Protein AF-A0A9P7EJF6-F1 (afdb_monomer)

Radius of gyration: 22.53 Å; Cα contacts (8 Å, |Δi|>4): 11; chains: 1; bounding box: 50×36×57 Å

Sequence (81 aa):
LKFALPLVFIIGYTVCYLYEPHGSIGLVFHKRAWIQREILPLSPLAGCFEPERISPLYNVSDAVYGGKRFEVQAGVPMRMG

Secondary structure (DSSP, 8-state):
-TTHHHHHHHHHHHHHHHT------------HHHHHHH----S-----S-GGGS-TT--HHHHHHS-------TTS-----

pLDDT: mean 72.29, std 13.92, range [42.81, 95.12]

Structure (mmCIF, N/CA/C/O backbone):
data_AF-A0A9P7EJF6-F1
#
_entry.id   AF-A0A9P7EJF6-F1
#
loop_
_atom_site.group_PDB
_atom_site.id
_atom_site.type_symbol
_atom_site.label_atom_id
_atom_site.label_alt_id
_atom_site.label_comp_id
_atom_site.label_asym_id
_atom_site.label_entity_id
_atom_site.label_seq_id
_atom_site.pdbx_PDB_ins_code
_atom_site.Cartn_x
_atom_site.Cartn_y
_atom_site.Cartn_z
_atom_site.occupancy
_atom_site.B_iso_or_equiv
_atom_site.auth_seq_id
_atom_site.auth_comp_id
_atom_site.auth_asym_id
_atom_site.auth_atom_id
_atom_site.pdbx_PDB_model_num
ATOM 1 N N . LEU A 1 1 ? -28.481 14.029 31.033 1.00 63.44 1 LEU A N 1
ATOM 2 C CA . LEU A 1 1 ? -27.544 14.651 30.064 1.00 63.44 1 LEU A CA 1
ATOM 3 C C . LEU A 1 1 ? -26.238 15.145 30.701 1.00 63.44 1 LEU A C 1
ATOM 5 O O . LEU A 1 1 ? -25.186 14.797 30.188 1.00 63.44 1 LEU A O 1
ATOM 9 N N . LYS A 1 2 ? -26.282 15.874 31.834 1.00 80.44 2 LYS A N 1
ATOM 10 C CA . LYS A 1 2 ? -25.092 16.428 32.524 1.00 80.44 2 LYS A CA 1
ATOM 11 C C . LYS A 1 2 ? -23.958 15.427 32.810 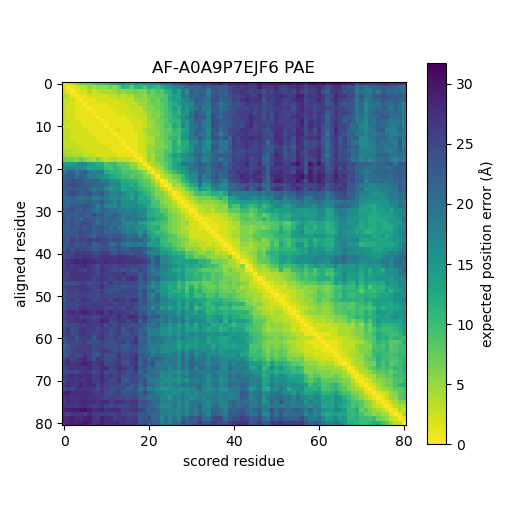1.00 80.44 2 LYS A C 1
ATOM 13 O O . LYS A 1 2 ? -22.805 15.804 32.696 1.00 80.44 2 LYS A O 1
ATOM 18 N N . PHE A 1 3 ? -24.281 14.171 33.135 1.00 88.44 3 PHE A N 1
ATOM 19 C CA . PHE A 1 3 ? -23.282 13.129 33.430 1.00 88.44 3 PHE A CA 1
ATOM 20 C C . PHE A 1 3 ? -22.981 12.194 32.257 1.00 88.44 3 PHE A C 1
ATOM 22 O O . PHE A 1 3 ? -21.930 11.570 32.224 1.00 88.44 3 PHE A O 1
ATOM 29 N N . ALA A 1 4 ? -23.876 12.122 31.270 1.00 90.44 4 ALA A N 1
ATOM 30 C CA . ALA A 1 4 ? -23.677 11.267 30.104 1.00 90.44 4 ALA A CA 1
ATOM 31 C C . ALA A 1 4 ? -22.547 11.805 29.215 1.00 90.44 4 ALA A C 1
ATOM 33 O O . ALA A 1 4 ? -21.723 11.041 28.731 1.00 90.44 4 ALA A O 1
ATOM 34 N N . LEU A 1 5 ? -22.477 13.129 29.057 1.00 91.94 5 LEU A N 1
ATOM 35 C CA . LEU A 1 5 ? -21.456 13.785 28.244 1.00 91.94 5 LEU A CA 1
ATOM 36 C C . LEU A 1 5 ? -20.019 13.574 28.775 1.00 91.94 5 LEU A C 1
ATOM 38 O O . LEU A 1 5 ? -19.181 13.115 28.000 1.00 91.94 5 LEU A O 1
ATOM 42 N N . PRO A 1 6 ? -19.709 13.831 30.067 1.00 92.31 6 PRO A N 1
ATOM 43 C CA . PRO A 1 6 ? -18.368 13.570 30.590 1.00 92.31 6 PRO A CA 1
ATOM 44 C C . PRO A 1 6 ? -18.038 12.075 30.610 1.00 92.31 6 PRO A C 1
ATOM 46 O O . PRO A 1 6 ? -16.897 11.711 30.352 1.00 92.31 6 PRO A O 1
ATOM 49 N N . LEU A 1 7 ? -19.025 11.202 30.845 1.00 94.44 7 LEU A N 1
ATOM 50 C CA . LEU A 1 7 ? -18.822 9.754 30.814 1.00 94.44 7 LEU A CA 1
ATOM 51 C C . LEU A 1 7 ? -18.394 9.276 29.417 1.00 94.44 7 LEU A C 1
ATOM 53 O O . LEU A 1 7 ? -17.403 8.565 29.293 1.00 94.44 7 LEU A O 1
ATOM 57 N N . VAL A 1 8 ? -19.093 9.708 28.363 1.00 95.12 8 VAL A N 1
ATOM 58 C CA . VAL A 1 8 ? -18.741 9.367 26.973 1.00 95.12 8 VAL A CA 1
ATOM 59 C C . VAL A 1 8 ? -17.357 9.903 26.608 1.00 95.12 8 VAL A C 1
ATOM 61 O O . VAL A 1 8 ? -16.588 9.201 25.957 1.00 95.12 8 VAL A O 1
ATOM 64 N N . PHE A 1 9 ? -17.008 11.10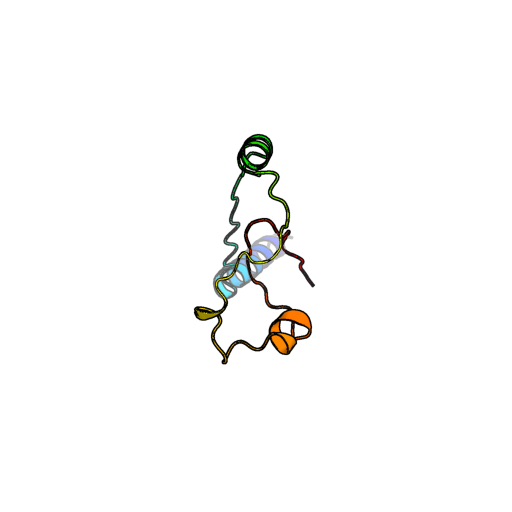9 27.064 1.00 94.38 9 PHE A N 1
ATOM 65 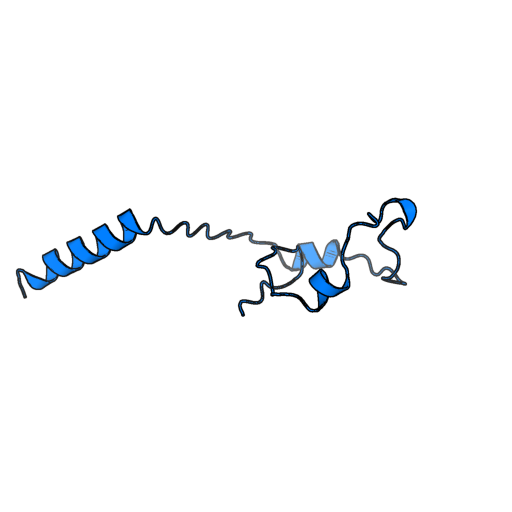C CA . PHE A 1 9 ? -15.685 11.685 26.825 1.00 94.38 9 PHE A CA 1
ATOM 66 C C . PHE A 1 9 ? -14.569 10.873 27.495 1.00 94.38 9 PHE A C 1
ATOM 68 O O . PHE A 1 9 ? -13.575 10.553 26.849 1.00 94.38 9 PHE A O 1
ATOM 75 N N . ILE A 1 10 ? -14.748 10.488 28.762 1.00 95.12 10 ILE A N 1
ATOM 76 C CA . ILE A 1 10 ? -13.767 9.681 29.501 1.00 95.12 10 ILE A CA 1
ATOM 77 C C . ILE A 1 10 ? -13.595 8.309 28.844 1.00 95.12 10 ILE A C 1
ATOM 79 O O . ILE A 1 10 ? -12.463 7.859 28.669 1.00 95.12 10 ILE A O 1
ATOM 83 N N . ILE A 1 11 ? -14.696 7.667 28.438 1.00 93.56 11 ILE A N 1
ATOM 84 C CA . ILE A 1 11 ? -14.669 6.369 27.750 1.00 93.56 11 ILE A CA 1
ATOM 85 C C . ILE A 1 11 ? -13.950 6.494 26.400 1.00 93.56 11 ILE A C 1
ATOM 87 O O . ILE A 1 11 ? -13.048 5.716 26.109 1.00 93.56 11 ILE A O 1
ATOM 91 N N . GLY A 1 12 ? -14.290 7.498 25.588 1.00 91.25 12 GLY A N 1
ATOM 92 C CA . GLY A 1 12 ? -13.627 7.724 24.302 1.00 91.25 12 GLY A CA 1
ATOM 93 C C . GLY A 1 12 ? -12.130 8.003 24.459 1.00 91.25 12 GLY A C 1
ATOM 94 O O . GLY A 1 12 ? -11.316 7.434 23.736 1.00 91.25 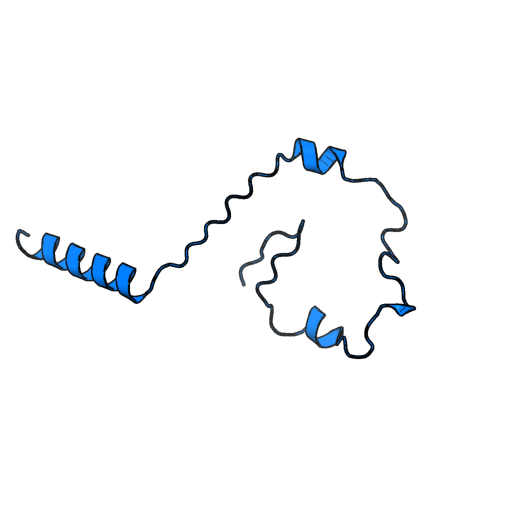12 GLY A O 1
ATOM 95 N N . TYR A 1 13 ? -11.757 8.818 25.448 1.00 90.19 13 TYR A N 1
ATOM 96 C CA . TYR A 1 13 ? -10.359 9.120 25.751 1.00 90.19 13 TYR A CA 1
ATOM 97 C C . TYR A 1 13 ? -9.579 7.883 26.208 1.00 90.19 13 TYR A C 1
ATOM 99 O O . TYR A 1 13 ? -8.479 7.647 25.720 1.00 90.19 13 TYR A O 1
ATOM 107 N N . THR A 1 14 ? -10.143 7.071 27.107 1.00 90.12 14 THR A N 1
ATOM 108 C CA . THR A 1 14 ? -9.489 5.836 27.578 1.00 90.12 14 THR A CA 1
ATOM 109 C C . THR A 1 14 ? -9.323 4.819 26.461 1.00 90.12 14 THR A C 1
ATOM 111 O O . THR A 1 14 ? -8.267 4.199 26.376 1.00 90.12 14 THR A O 1
ATOM 114 N N . VAL A 1 15 ? -10.304 4.691 25.565 1.00 88.38 15 VAL A N 1
ATOM 115 C CA . VAL A 1 15 ? -10.165 3.862 24.362 1.00 88.38 15 VAL A CA 1
ATOM 116 C C . VAL A 1 15 ? -9.031 4.387 23.485 1.00 88.38 15 VAL A C 1
ATOM 118 O O . VAL A 1 15 ? -8.130 3.622 23.175 1.00 88.38 15 VAL A O 1
ATOM 121 N N . CYS A 1 16 ? -8.997 5.678 23.146 1.00 83.44 16 CYS A N 1
ATOM 122 C CA . CYS A 1 16 ? -7.908 6.244 22.341 1.00 83.44 16 CYS A CA 1
ATOM 123 C C . CYS A 1 16 ? -6.529 6.118 23.008 1.00 83.44 16 CYS A C 1
ATOM 125 O O . CYS A 1 16 ? -5.540 5.905 22.317 1.00 83.44 16 CYS A O 1
ATOM 127 N N . TYR A 1 17 ? -6.449 6.252 24.331 1.00 83.06 17 TYR A N 1
ATOM 128 C CA . TYR A 1 17 ? -5.193 6.136 25.069 1.00 83.06 17 TYR A CA 1
ATOM 129 C C . TYR A 1 17 ? -4.683 4.690 25.104 1.00 83.06 17 TYR A C 1
ATOM 131 O O . TYR A 1 17 ? -3.506 4.455 24.870 1.00 83.06 17 TYR A O 1
ATOM 139 N N . LEU A 1 18 ? -5.564 3.718 25.363 1.00 82.19 18 LEU A N 1
ATOM 140 C CA . LEU A 1 18 ? -5.189 2.304 25.475 1.00 82.19 18 LEU A CA 1
ATOM 141 C C . LEU A 1 18 ? -4.976 1.631 24.122 1.00 82.19 18 LEU A C 1
ATOM 143 O O . LEU A 1 18 ? -4.134 0.747 24.009 1.00 82.19 18 LEU A O 1
ATOM 147 N N . TYR A 1 19 ? -5.754 2.015 23.111 1.00 75.69 19 TYR A N 1
ATOM 148 C CA . TYR A 1 19 ? -5.622 1.450 21.772 1.00 75.69 19 TYR A CA 1
ATOM 149 C C . TYR A 1 19 ? -4.537 2.121 20.941 1.00 75.69 19 TYR A C 1
ATOM 151 O O . TYR A 1 19 ? -4.419 1.728 19.783 1.00 75.69 19 TYR A O 1
ATOM 159 N N . GLU A 1 20 ? -3.809 3.104 21.513 1.00 60.06 20 GLU A N 1
ATOM 160 C CA . GLU A 1 20 ? -2.772 3.927 20.877 1.00 60.06 20 GLU A CA 1
ATOM 161 C C . GLU A 1 20 ? -2.962 3.913 19.365 1.00 60.06 20 GLU A C 1
ATOM 163 O O . GLU A 1 20 ? -2.305 3.108 18.697 1.00 60.06 20 GLU A O 1
ATOM 168 N N . PRO A 1 21 ? -3.924 4.676 18.801 1.00 58.50 21 PRO A N 1
ATOM 169 C CA . PRO A 1 21 ? -4.132 4.674 17.373 1.00 58.50 21 PRO A CA 1
ATOM 170 C C . PRO A 1 21 ? -2.837 5.203 16.776 1.00 58.50 21 PRO A C 1
ATOM 172 O O . PRO A 1 21 ? -2.630 6.409 16.645 1.00 58.50 21 PRO A O 1
ATOM 175 N N . HIS A 1 22 ? -1.964 4.275 16.397 1.00 50.72 22 HIS A N 1
ATOM 176 C CA . HIS A 1 22 ? -0.838 4.460 15.513 1.00 50.72 22 HIS A CA 1
ATOM 177 C C . HIS A 1 22 ? -1.440 4.715 14.130 1.00 50.72 22 HIS A C 1
ATOM 179 O O . HIS A 1 22 ? -1.205 4.002 13.161 1.00 50.72 22 HIS A O 1
ATOM 185 N N . GLY A 1 23 ? -2.287 5.741 14.041 1.00 51.84 23 GLY A N 1
ATOM 186 C CA . GLY A 1 23 ? -2.714 6.373 12.821 1.00 51.84 23 GLY A CA 1
ATOM 187 C C . GLY A 1 23 ? -1.521 7.154 12.316 1.00 51.84 23 GLY A C 1
ATOM 188 O O . GLY A 1 23 ? -1.538 8.382 12.294 1.00 51.84 2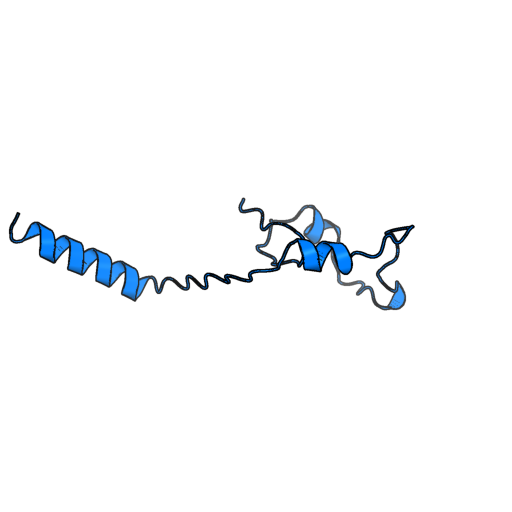3 GLY A O 1
ATOM 189 N N . SER A 1 24 ? -0.464 6.445 11.921 1.00 49.84 24 SER A N 1
ATOM 190 C CA . SER A 1 24 ? 0.522 6.983 11.005 1.00 49.84 24 SER A CA 1
ATOM 191 C C . SER A 1 24 ? -0.207 7.182 9.680 1.00 49.84 24 SER A C 1
ATOM 193 O O . SER A 1 24 ? -0.178 6.337 8.785 1.00 49.84 24 SER A O 1
ATOM 195 N N . ILE A 1 25 ? -0.939 8.287 9.574 1.00 52.62 25 ILE A N 1
ATOM 196 C CA . ILE A 1 25 ? -1.464 8.759 8.307 1.00 52.62 25 ILE A CA 1
ATOM 197 C C . ILE A 1 25 ? -0.237 9.269 7.555 1.00 52.62 25 ILE A C 1
ATOM 199 O O . ILE A 1 25 ? 0.162 10.425 7.673 1.00 52.62 25 ILE A O 1
ATOM 203 N N . GLY A 1 26 ? 0.407 8.364 6.821 1.00 53.06 26 GLY A N 1
ATOM 204 C CA . GLY A 1 26 ? 1.470 8.688 5.884 1.00 53.06 26 GLY A CA 1
ATOM 205 C C . GLY A 1 26 ? 0.875 9.452 4.710 1.00 53.06 26 GLY A C 1
ATOM 206 O O . GLY A 1 26 ? 0.634 8.878 3.651 1.00 53.06 26 GLY A O 1
ATOM 207 N N . LEU A 1 27 ? 0.589 10.740 4.902 1.00 48.12 27 LEU A N 1
ATOM 208 C CA . LEU A 1 27 ? 0.186 11.638 3.826 1.00 48.12 27 LEU A CA 1
ATOM 209 C C . LEU A 1 27 ? 1.403 11.940 2.953 1.00 48.12 27 LEU A C 1
ATOM 211 O O . LEU A 1 27 ? 2.000 13.013 3.017 1.00 48.12 27 LEU A O 1
ATOM 215 N N . VAL A 1 28 ? 1.788 10.969 2.131 1.00 57.97 28 VAL A N 1
ATOM 216 C CA . VAL A 1 28 ? 2.823 11.167 1.125 1.00 57.97 28 VAL A CA 1
ATOM 217 C C . VAL A 1 28 ? 2.156 11.734 -0.124 1.00 57.97 28 VAL A C 1
ATOM 219 O O . VAL A 1 28 ? 1.621 11.020 -0.973 1.00 57.97 28 VAL A O 1
ATOM 222 N N . PHE A 1 29 ? 2.133 13.061 -0.214 1.00 57.72 29 PHE A N 1
ATOM 223 C CA . PHE A 1 29 ? 1.584 13.760 -1.369 1.00 57.72 29 PHE A CA 1
ATOM 224 C C . PHE A 1 29 ? 2.579 13.739 -2.529 1.00 57.72 29 PHE A C 1
ATOM 226 O O . PHE A 1 29 ? 3.410 14.634 -2.684 1.00 57.72 29 PHE A O 1
ATOM 233 N N . HIS A 1 30 ? 2.466 12.736 -3.394 1.00 61.94 30 HIS A N 1
ATOM 234 C CA . HIS A 1 30 ? 3.159 12.749 -4.677 1.00 61.94 30 HIS A CA 1
ATOM 235 C C . HIS A 1 30 ? 2.332 13.511 -5.715 1.00 61.94 30 HIS A C 1
ATOM 237 O O . HIS A 1 30 ? 1.179 13.176 -6.000 1.00 61.94 30 HIS A O 1
ATOM 243 N N . LYS A 1 31 ? 2.922 14.537 -6.334 1.00 70.75 31 LYS A N 1
ATOM 244 C CA . LYS A 1 31 ? 2.299 15.212 -7.478 1.00 70.75 31 LYS A CA 1
ATOM 245 C C . LYS A 1 31 ? 2.225 14.221 -8.642 1.00 70.75 31 LYS A C 1
ATOM 247 O O . LYS A 1 31 ? 3.259 13.799 -9.148 1.00 70.75 31 LYS A O 1
ATOM 252 N N . ARG A 1 32 ? 1.018 13.897 -9.124 1.00 69.69 32 ARG A N 1
ATOM 253 C CA . ARG A 1 32 ? 0.826 12.989 -10.278 1.00 69.69 32 ARG A CA 1
ATOM 254 C C . ARG A 1 32 ? 1.625 13.420 -11.514 1.00 69.69 32 ARG A C 1
ATOM 256 O O . ARG A 1 32 ? 2.181 12.580 -12.208 1.00 69.69 32 ARG A O 1
ATOM 263 N N . ALA A 1 33 ? 1.743 14.730 -11.733 1.00 77.75 33 ALA A N 1
ATOM 264 C CA . ALA A 1 33 ? 2.540 15.300 -12.817 1.00 77.75 33 ALA A CA 1
ATOM 265 C C . ALA A 1 33 ? 4.051 15.035 -12.683 1.00 77.75 33 ALA A C 1
ATOM 267 O O . ALA A 1 33 ? 4.741 15.011 -13.692 1.00 77.75 33 ALA A O 1
ATOM 268 N N . TRP A 1 34 ? 4.572 14.854 -11.464 1.00 77.00 34 TRP A N 1
ATOM 269 C CA . TRP A 1 34 ? 5.961 14.440 -11.249 1.00 77.00 34 TRP A CA 1
ATOM 270 C C . TRP A 1 34 ? 6.136 12.954 -11.586 1.00 77.00 34 TRP A C 1
ATOM 272 O O . TRP A 1 34 ? 7.023 12.618 -12.357 1.00 77.00 34 TRP A O 1
ATOM 282 N N . ILE A 1 35 ? 5.215 12.094 -11.132 1.00 72.56 35 ILE A N 1
ATOM 283 C CA . ILE A 1 35 ? 5.239 10.648 -11.426 1.00 72.56 35 ILE A CA 1
ATOM 284 C C . ILE A 1 35 ? 5.256 10.397 -12.941 1.00 72.56 35 ILE A C 1
ATOM 286 O O . ILE A 1 35 ? 6.060 9.617 -13.431 1.00 72.56 35 ILE A O 1
ATOM 290 N N . GLN A 1 36 ? 4.407 11.096 -13.699 1.00 77.44 36 GLN A N 1
ATOM 291 C CA . GLN A 1 36 ? 4.345 10.935 -15.156 1.00 77.44 36 GLN A CA 1
ATOM 292 C C . GLN A 1 36 ? 5.613 11.376 -15.895 1.00 77.44 36 GLN A C 1
ATOM 294 O O . GLN A 1 36 ? 5.833 10.919 -17.010 1.00 77.44 36 GLN A O 1
ATOM 299 N N . ARG A 1 37 ? 6.435 12.252 -15.304 1.00 82.25 37 ARG A N 1
ATOM 300 C CA . ARG A 1 37 ? 7.716 12.672 -15.894 1.00 82.25 37 ARG A CA 1
ATOM 301 C C . ARG A 1 37 ? 8.823 11.651 -15.654 1.00 82.25 37 ARG A C 1
ATOM 303 O O . ARG A 1 37 ? 9.725 11.558 -16.474 1.00 82.25 37 ARG A O 1
ATOM 310 N N . GLU A 1 38 ? 8.729 10.900 -14.559 1.00 78.06 38 GLU A N 1
ATOM 311 C CA . GLU A 1 38 ? 9.730 9.904 -14.168 1.00 78.06 38 GLU A CA 1
ATOM 312 C C . GLU A 1 38 ? 9.454 8.512 -14.767 1.00 78.06 38 GLU A C 1
ATOM 314 O O . GLU A 1 38 ? 10.336 7.656 -14.792 1.00 78.06 38 GLU A O 1
ATOM 319 N N . ILE A 1 39 ? 8.233 8.262 -15.262 1.00 76.38 39 ILE A N 1
ATOM 320 C CA . ILE A 1 39 ? 7.895 7.009 -15.948 1.00 76.38 39 ILE A CA 1
ATOM 321 C C . ILE A 1 39 ? 8.556 7.002 -17.329 1.00 76.38 39 ILE A C 1
ATOM 323 O O . ILE A 1 39 ? 8.072 7.616 -18.280 1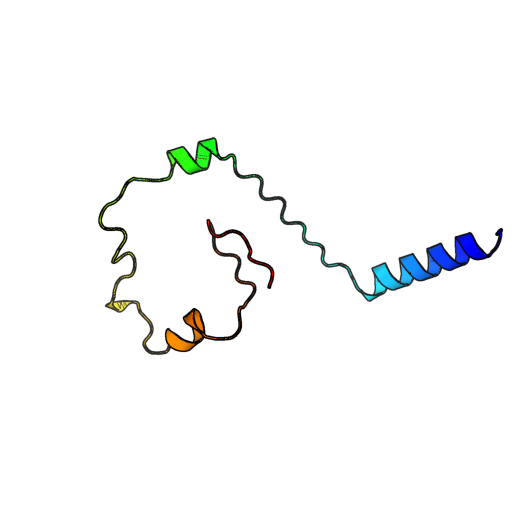.00 76.38 39 ILE A O 1
ATOM 327 N N . LEU A 1 40 ? 9.653 6.256 -17.441 1.00 78.69 40 LEU A N 1
ATOM 328 C CA . LEU A 1 40 ? 10.282 5.953 -18.719 1.00 78.69 40 LEU A CA 1
ATOM 329 C C . LEU A 1 40 ? 9.463 4.872 -19.452 1.00 78.69 40 LEU A C 1
ATOM 331 O O . LEU A 1 40 ? 9.197 3.816 -18.870 1.00 78.69 40 LEU A O 1
ATOM 335 N N . PRO A 1 41 ? 9.069 5.085 -20.721 1.00 73.56 41 PRO A N 1
ATOM 336 C CA . PRO A 1 41 ? 8.402 4.069 -21.528 1.00 73.56 41 PRO A CA 1
ATOM 337 C C . PRO A 1 41 ? 9.430 3.027 -21.981 1.00 73.56 41 PRO A C 1
ATOM 339 O O . PRO A 1 41 ? 9.969 3.091 -23.084 1.00 73.56 41 PRO A O 1
ATOM 342 N N . LEU A 1 42 ? 9.747 2.088 -21.094 1.00 72.38 42 LEU A N 1
ATOM 343 C CA . LEU A 1 42 ? 10.677 1.000 -21.370 1.00 72.38 42 LEU A CA 1
ATOM 344 C C . LEU A 1 42 ? 9.909 -0.226 -21.869 1.00 72.38 42 LEU A C 1
ATOM 346 O O . LEU A 1 42 ? 8.914 -0.646 -21.279 1.00 72.38 42 LEU A O 1
ATOM 350 N N . SER A 1 43 ? 10.392 -0.814 -22.959 1.00 74.25 43 SER A N 1
ATOM 351 C CA . SER A 1 43 ? 9.940 -2.108 -23.466 1.00 74.25 43 SER A CA 1
ATOM 352 C C . SER A 1 43 ? 11.154 -3.006 -23.704 1.00 74.25 43 SER A C 1
ATOM 354 O O . SER A 1 43 ? 12.107 -2.529 -24.325 1.00 74.25 43 SER A O 1
ATOM 356 N N . PRO A 1 44 ? 11.128 -4.291 -23.311 1.00 77.31 44 PRO A N 1
ATOM 357 C CA . PRO A 1 44 ? 10.086 -4.982 -22.541 1.00 77.31 44 PRO A CA 1
ATOM 358 C C . PRO A 1 44 ? 10.121 -4.624 -21.041 1.00 77.31 44 PRO A C 1
ATOM 360 O O . PRO A 1 44 ? 11.188 -4.424 -20.477 1.00 77.31 44 PRO A O 1
ATOM 363 N N . LEU A 1 45 ? 8.963 -4.614 -20.366 1.00 70.50 45 LEU A 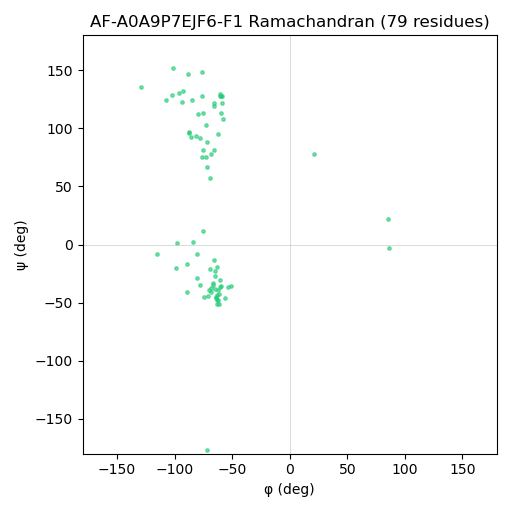N 1
ATOM 364 C CA . LEU A 1 45 ? 8.872 -4.422 -18.901 1.00 70.50 45 LEU A CA 1
ATOM 365 C C . LEU A 1 45 ? 9.285 -5.671 -18.089 1.00 70.50 45 LEU A C 1
ATOM 367 O O . LEU A 1 45 ? 9.021 -5.761 -16.893 1.00 70.50 45 LEU A O 1
ATOM 371 N N . ALA A 1 46 ? 9.886 -6.664 -18.742 1.00 69.88 46 ALA A N 1
ATOM 372 C CA . ALA A 1 46 ? 10.321 -7.909 -18.126 1.00 69.88 46 ALA A CA 1
ATOM 373 C C . ALA A 1 46 ? 11.835 -7.881 -17.877 1.00 69.88 46 ALA A C 1
ATOM 375 O O . ALA A 1 46 ? 12.576 -7.238 -18.614 1.00 69.88 46 ALA A O 1
ATOM 376 N N . GLY A 1 47 ? 12.298 -8.616 -16.861 1.00 70.06 47 GLY A N 1
ATOM 377 C CA . GLY A 1 47 ? 13.733 -8.768 -16.590 1.00 70.06 47 GLY A CA 1
ATOM 378 C C . GLY A 1 47 ? 14.359 -7.667 -15.730 1.00 70.06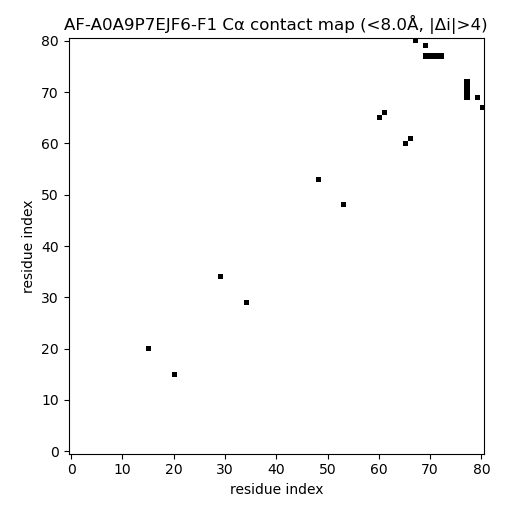 47 GLY A C 1
ATOM 379 O O . GLY A 1 47 ? 15.569 -7.493 -15.766 1.00 70.06 47 GLY A O 1
ATOM 380 N N . CYS A 1 48 ? 13.570 -6.939 -14.930 1.00 70.81 48 CYS A N 1
ATOM 381 C CA . CYS A 1 48 ? 14.097 -5.944 -13.983 1.00 70.81 48 CYS A CA 1
ATOM 382 C C . CYS A 1 48 ? 14.998 -6.545 -12.888 1.00 70.81 48 CYS A C 1
ATOM 384 O O . CYS A 1 48 ? 15.737 -5.814 -12.235 1.00 70.81 48 CYS A O 1
ATOM 386 N N . PHE A 1 49 ? 14.906 -7.856 -12.656 1.00 73.12 49 PHE A N 1
ATOM 387 C CA . PHE A 1 49 ? 15.678 -8.560 -11.640 1.00 73.12 49 PHE A CA 1
ATOM 388 C C . PHE A 1 49 ? 16.835 -9.321 -12.284 1.00 73.12 49 PHE A C 1
ATOM 390 O O . PHE A 1 49 ? 16.627 -10.110 -13.206 1.00 73.12 49 PHE A O 1
ATOM 397 N N . GLU A 1 50 ? 18.045 -9.115 -11.764 1.00 80.94 50 GLU A N 1
ATOM 398 C CA . GLU A 1 50 ? 19.211 -9.923 -12.117 1.00 80.94 50 GLU A CA 1
ATOM 399 C C . GLU A 1 50 ? 18.998 -11.362 -11.616 1.00 80.94 50 GLU A C 1
ATOM 401 O O . GLU A 1 50 ? 18.827 -11.554 -10.408 1.00 80.94 50 GLU A O 1
ATOM 406 N N . PRO A 1 51 ? 19.021 -12.382 -12.495 1.00 79.44 51 PRO A N 1
ATOM 407 C CA . PRO A 1 51 ? 18.700 -13.759 -12.118 1.00 79.44 51 PRO A CA 1
ATOM 408 C C . PRO A 1 51 ? 19.646 -14.317 -11.046 1.00 79.44 51 PRO A C 1
ATOM 410 O O . PRO A 1 51 ? 19.228 -15.102 -10.202 1.00 79.44 51 PRO A O 1
ATOM 413 N N . GLU A 1 52 ? 20.896 -13.856 -11.025 1.00 84.00 52 GLU A N 1
ATOM 414 C CA . GLU A 1 52 ? 21.917 -14.239 -10.043 1.00 84.00 52 GLU A CA 1
ATOM 415 C C . GLU A 1 52 ? 21.630 -13.708 -8.628 1.00 84.00 52 GLU A C 1
ATOM 417 O O . GLU A 1 52 ? 22.134 -14.250 -7.646 1.00 84.00 52 GLU A O 1
ATOM 422 N N . ARG A 1 53 ? 20.806 -12.659 -8.505 1.00 78.06 53 ARG A N 1
ATOM 423 C CA . ARG A 1 53 ? 20.432 -12.039 -7.222 1.00 78.06 53 ARG A CA 1
ATOM 424 C C . ARG A 1 53 ? 19.087 -12.521 -6.687 1.00 78.06 53 ARG A C 1
ATOM 426 O O . ARG A 1 53 ? 18.640 -12.046 -5.641 1.00 78.06 53 ARG A O 1
ATOM 433 N N . ILE A 1 54 ? 18.427 -13.443 -7.383 1.00 77.88 54 ILE A N 1
ATOM 434 C CA . ILE A 1 54 ? 17.173 -14.028 -6.917 1.00 77.88 54 ILE A CA 1
ATOM 435 C C . ILE A 1 54 ? 17.515 -15.090 -5.875 1.00 77.88 54 ILE A C 1
ATOM 437 O O . ILE A 1 54 ? 18.098 -16.126 -6.184 1.00 77.88 54 ILE A O 1
ATOM 441 N N . SER A 1 55 ? 17.154 -14.827 -4.617 1.00 79.75 55 SER A N 1
ATOM 442 C CA . SER A 1 55 ? 17.348 -15.804 -3.548 1.00 79.75 55 SER A CA 1
ATOM 443 C C . SER A 1 55 ? 16.551 -17.079 -3.855 1.00 79.75 55 SER A C 1
ATOM 445 O O . SER A 1 55 ? 15.335 -16.990 -4.045 1.00 79.75 55 SER A O 1
ATOM 447 N N . PRO A 1 56 ? 17.175 -18.272 -3.829 1.00 80.12 56 PRO A N 1
ATOM 448 C CA . PRO A 1 56 ? 16.461 -19.536 -4.014 1.00 80.12 56 PRO A CA 1
ATOM 449 C C . PRO A 1 56 ? 15.482 -19.830 -2.866 1.00 80.12 56 PRO A C 1
ATOM 451 O O . PRO A 1 56 ? 14.626 -20.699 -2.991 1.00 80.12 56 PRO A O 1
ATOM 454 N N . LEU A 1 57 ? 15.587 -19.098 -1.750 1.00 83.50 57 LEU A N 1
ATOM 455 C CA . LEU A 1 57 ? 14.657 -19.176 -0.623 1.00 83.50 57 LEU A CA 1
ATOM 456 C C . LEU A 1 57 ? 13.368 -18.370 -0.862 1.00 83.50 57 LEU A C 1
ATOM 458 O O . LEU A 1 57 ? 12.447 -18.444 -0.049 1.00 83.50 57 LEU A O 1
ATOM 462 N N . TYR A 1 58 ? 13.290 -17.578 -1.938 1.00 77.19 58 TYR A N 1
ATOM 463 C CA . TYR A 1 58 ? 12.111 -16.773 -2.231 1.00 77.19 58 TYR A CA 1
ATOM 464 C C . TYR A 1 58 ? 10.971 -17.642 -2.777 1.00 77.19 58 TYR A C 1
ATOM 466 O O . TYR A 1 58 ? 11.037 -18.174 -3.886 1.00 77.19 58 TYR A O 1
ATOM 474 N N . ASN A 1 59 ? 9.894 -17.769 -2.002 1.00 82.56 59 ASN A N 1
ATOM 475 C CA . ASN A 1 59 ? 8.728 -18.551 -2.393 1.00 82.56 59 ASN A CA 1
ATOM 476 C C . ASN A 1 59 ? 7.743 -17.703 -3.212 1.00 82.56 59 ASN A C 1
ATOM 478 O O . ASN A 1 59 ? 6.882 -17.012 -2.668 1.00 82.56 59 ASN A O 1
ATOM 482 N N . VAL A 1 60 ? 7.843 -17.810 -4.538 1.00 79.69 60 VAL A N 1
ATOM 483 C CA . VAL A 1 60 ? 6.949 -17.118 -5.482 1.00 79.69 60 VAL A CA 1
ATOM 484 C C . VAL A 1 60 ? 5.486 -17.523 -5.281 1.00 79.69 60 VAL A C 1
ATOM 486 O O . VAL A 1 60 ? 4.592 -16.690 -5.404 1.00 79.69 60 VAL A O 1
ATOM 489 N N . SER A 1 61 ? 5.226 -18.788 -4.947 1.00 79.00 61 SER A N 1
ATOM 490 C CA . SER A 1 61 ? 3.854 -19.279 -4.783 1.00 79.00 61 SER A CA 1
ATOM 491 C C . SER A 1 61 ? 3.180 -18.663 -3.556 1.00 79.00 61 SER A C 1
ATOM 493 O O . SER A 1 61 ? 2.025 -18.256 -3.647 1.00 79.00 61 SER A O 1
ATOM 495 N N . ASP A 1 62 ? 3.905 -18.526 -2.442 1.00 80.50 62 ASP A N 1
ATOM 496 C CA . ASP A 1 62 ? 3.407 -17.843 -1.237 1.00 80.50 62 ASP A CA 1
ATOM 497 C C . ASP A 1 62 ? 3.244 -16.332 -1.466 1.00 80.50 62 ASP A C 1
ATOM 499 O O . ASP A 1 62 ? 2.262 -15.739 -1.036 1.00 80.50 62 ASP A O 1
ATOM 503 N N . ALA A 1 63 ? 4.147 -15.702 -2.222 1.00 74.50 63 ALA A N 1
ATOM 504 C CA . ALA A 1 63 ? 4.036 -14.277 -2.537 1.00 74.50 63 ALA A CA 1
ATOM 505 C C . ALA A 1 63 ? 2.824 -13.942 -3.433 1.00 74.50 63 ALA A C 1
ATOM 507 O O . ALA A 1 63 ? 2.221 -12.880 -3.282 1.00 74.50 63 ALA A O 1
ATOM 508 N N . VAL A 1 64 ? 2.463 -14.829 -4.368 1.00 73.56 64 VAL A N 1
ATOM 509 C CA . VAL A 1 64 ? 1.361 -14.596 -5.323 1.00 73.56 64 VAL A CA 1
ATOM 510 C C . VAL A 1 64 ? 0.012 -15.080 -4.786 1.00 73.56 64 VAL A C 1
ATOM 512 O O . VAL A 1 64 ? -1.000 -14.404 -4.980 1.00 73.56 64 VAL A O 1
ATOM 515 N N . TYR A 1 65 ? -0.017 -16.242 -4.128 1.00 77.19 65 TYR A N 1
ATOM 516 C CA . TYR A 1 65 ? -1.254 -16.916 -3.711 1.00 77.19 65 TYR A CA 1
ATOM 517 C C . TYR A 1 65 ? -1.429 -17.021 -2.194 1.00 77.19 65 TYR A C 1
ATOM 519 O O . TYR A 1 65 ? -2.487 -17.454 -1.737 1.00 77.19 65 TYR A O 1
ATOM 527 N N . GLY A 1 66 ? -0.412 -16.659 -1.412 1.00 77.62 66 GLY A N 1
ATOM 528 C CA . GLY A 1 66 ? -0.476 -16.679 0.043 1.00 77.62 66 GLY A CA 1
ATOM 529 C C . GLY A 1 66 ? -1.365 -15.576 0.615 1.00 77.62 66 GLY A C 1
ATOM 530 O O . GLY A 1 66 ? -2.020 -14.803 -0.091 1.00 77.62 66 GLY A O 1
ATOM 531 N N . GLY A 1 67 ? -1.407 -15.510 1.946 1.00 74.00 67 GLY A N 1
ATOM 532 C CA . GLY A 1 67 ? -2.178 -14.490 2.651 1.00 74.00 67 GLY A CA 1
ATOM 533 C C . GLY A 1 67 ? -1.716 -13.088 2.257 1.00 74.00 67 GLY A C 1
ATOM 534 O O . GLY A 1 67 ? -0.527 -12.784 2.338 1.00 74.00 67 GLY A O 1
ATOM 535 N N . LYS A 1 68 ? -2.651 -12.224 1.843 1.00 65.44 68 LYS A N 1
ATOM 536 C CA . LYS A 1 68 ? -2.336 -10.838 1.478 1.00 65.44 68 LYS A CA 1
ATOM 537 C C . LYS A 1 68 ? -1.730 -10.119 2.679 1.00 65.44 68 LYS A C 1
ATOM 539 O O . LYS A 1 68 ? -2.405 -9.898 3.682 1.00 65.44 68 LYS A O 1
ATOM 544 N N . ARG A 1 69 ? -0.454 -9.758 2.569 1.00 64.31 69 ARG A N 1
ATOM 545 C CA . ARG A 1 69 ? 0.240 -8.932 3.558 1.00 64.31 69 ARG A CA 1
ATOM 546 C C . ARG A 1 69 ? 0.048 -7.465 3.199 1.00 64.31 69 ARG A C 1
ATOM 548 O O . ARG A 1 69 ? -0.036 -7.107 2.024 1.00 64.31 69 ARG A O 1
ATOM 555 N N . PHE A 1 70 ? -0.020 -6.612 4.214 1.00 59.62 70 PHE A N 1
ATOM 556 C CA . PHE A 1 70 ? -0.026 -5.164 4.025 1.00 59.62 70 PHE A CA 1
ATOM 557 C C . PHE A 1 70 ? 1.389 -4.688 3.689 1.00 59.62 70 PHE A C 1
ATOM 559 O O . PHE A 1 70 ? 2.101 -4.149 4.532 1.00 59.62 70 PHE A O 1
ATOM 566 N N . GLU A 1 71 ? 1.815 -4.930 2.453 1.00 60.09 71 GLU A N 1
ATOM 567 C CA . GLU A 1 71 ? 3.087 -4.437 1.940 1.00 60.09 71 GLU A CA 1
ATOM 568 C C . GLU A 1 71 ? 2.867 -3.105 1.225 1.00 60.09 71 GLU A C 1
ATOM 570 O O . GLU A 1 71 ? 2.079 -2.995 0.282 1.00 60.09 71 GLU A O 1
ATOM 575 N N . VAL A 1 72 ? 3.566 -2.067 1.684 1.00 56.19 72 VAL A N 1
ATOM 576 C CA . VAL A 1 72 ? 3.565 -0.763 1.022 1.00 56.19 72 VAL A CA 1
ATOM 577 C C . VAL A 1 72 ? 4.555 -0.830 -0.134 1.00 56.19 72 VAL A C 1
ATOM 579 O O . VAL A 1 72 ? 5.752 -0.616 0.041 1.00 56.19 72 VAL A O 1
ATOM 582 N N . GLN A 1 73 ? 4.054 -1.155 -1.323 1.00 57.81 73 GLN A N 1
ATOM 583 C CA . GLN A 1 73 ? 4.841 -1.128 -2.552 1.00 57.81 73 GLN A CA 1
ATOM 584 C C . GLN A 1 73 ? 4.615 0.200 -3.282 1.00 57.81 73 GLN A C 1
ATOM 586 O O . GLN A 1 73 ? 3.479 0.634 -3.490 1.00 57.81 73 GLN A O 1
ATOM 591 N N . ALA A 1 74 ? 5.704 0.867 -3.668 1.00 47.41 74 ALA A N 1
ATOM 592 C CA . ALA A 1 74 ? 5.625 2.115 -4.416 1.00 47.41 74 ALA A CA 1
ATOM 593 C C . ALA A 1 74 ? 4.888 1.889 -5.748 1.00 47.41 74 ALA A C 1
ATOM 595 O O . ALA A 1 74 ? 5.231 0.997 -6.518 1.00 47.41 74 ALA A O 1
ATOM 596 N N . GLY A 1 75 ? 3.864 2.700 -6.019 1.00 52.50 75 GLY A N 1
ATOM 597 C CA . GLY A 1 75 ? 3.106 2.644 -7.273 1.00 52.50 75 GLY A CA 1
ATOM 598 C C . GLY A 1 75 ? 1.942 1.649 -7.308 1.00 52.50 75 GLY A C 1
ATOM 599 O O . GLY A 1 75 ? 1.193 1.658 -8.285 1.00 52.50 75 GLY A O 1
ATOM 600 N N . VAL A 1 76 ? 1.719 0.854 -6.256 1.00 55.38 76 VAL A N 1
ATOM 601 C CA . VAL A 1 76 ? 0.541 -0.021 -6.154 1.00 55.38 76 VAL A CA 1
ATOM 602 C C . VAL A 1 76 ? -0.420 0.566 -5.118 1.00 55.38 76 VAL A C 1
ATOM 604 O O . VAL A 1 76 ? -0.007 0.816 -3.985 1.00 55.38 76 VAL A O 1
ATOM 607 N N . PRO A 1 77 ? -1.697 0.835 -5.461 1.00 48.56 77 PRO A N 1
ATOM 608 C CA . PRO A 1 77 ? -2.650 1.306 -4.467 1.00 48.56 77 PRO A CA 1
ATOM 609 C C . PRO A 1 77 ? -2.794 0.242 -3.381 1.00 48.56 77 PRO A C 1
ATOM 611 O O . PRO A 1 77 ? -3.017 -0.931 -3.685 1.00 48.56 77 PRO A O 1
ATOM 614 N N . MET A 1 78 ? -2.671 0.663 -2.122 1.00 50.84 78 MET A N 1
ATOM 615 C CA . MET A 1 78 ? -2.858 -0.210 -0.970 1.00 50.84 78 MET A CA 1
ATOM 616 C C . MET A 1 78 ? -4.269 -0.806 -1.052 1.00 50.84 78 MET A C 1
ATOM 618 O O . MET A 1 78 ? -5.267 -0.099 -0.911 1.00 50.84 78 MET A O 1
ATOM 622 N N . ARG A 1 79 ? -4.363 -2.099 -1.369 1.00 50.16 79 ARG A N 1
ATOM 623 C CA . ARG A 1 79 ? -5.640 -2.809 -1.405 1.00 50.16 79 ARG A CA 1
ATOM 624 C C . ARG A 1 79 ? -5.906 -3.321 0.000 1.00 50.16 79 ARG A C 1
ATOM 626 O O . ARG A 1 79 ? -5.374 -4.363 0.368 1.00 50.16 79 ARG A O 1
ATOM 633 N N . MET A 1 80 ? -6.703 -2.583 0.775 1.00 42.81 80 MET A N 1
ATOM 634 C CA . MET A 1 80 ? -7.343 -3.182 1.946 1.00 42.81 80 MET A CA 1
ATOM 635 C C . MET A 1 80 ? -8.202 -4.350 1.455 1.00 42.81 80 MET A C 1
ATOM 637 O O . MET A 1 80 ? -9.025 -4.177 0.552 1.00 42.81 80 MET A O 1
ATOM 641 N N . GLY A 1 81 ? -7.907 -5.540 1.976 1.00 46.16 81 GLY A N 1
ATOM 642 C CA . GLY A 1 81 ? -8.797 -6.694 1.919 1.00 46.16 81 GLY A CA 1
ATOM 643 C C . GLY A 1 81 ? -9.809 -6.603 3.042 1.00 46.16 81 GLY A C 1
ATOM 644 O O . GLY A 1 81 ? -9.392 -6.177 4.142 1.00 46.16 81 GLY A O 1
#

Foldseek 3Di:
DVPVVVVVVVVVVVCCVVVVPPPPVVPPDDDPVVVVVPDDPDPPPPDPDDPVPDPPPDDPCCVVPNDDDQDDDPPDPRDDD

Mean predicted aligned error: 15.64 Å

Solvent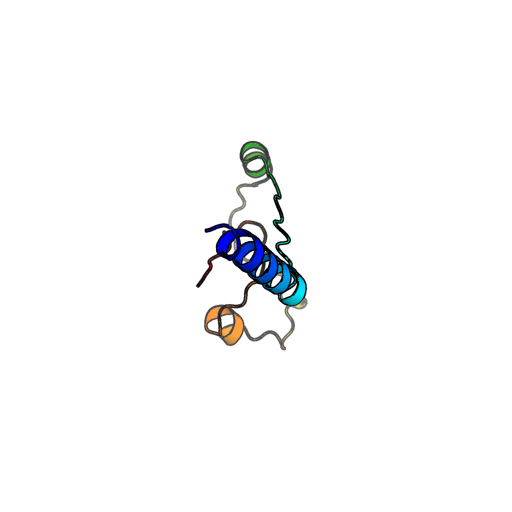-accessible surface area (backbone atoms only — not comparable to full-atom values): 5682 Å² total; per-residue (Å²): 109,88,62,54,57,59,50,52,50,52,52,53,48,50,50,51,64,74,60,55,76,81,72,75,75,78,80,77,84,72,57,67,76,56,55,63,68,69,60,72,94,64,82,74,87,67,76,89,63,62,75,90,74,56,59,90,82,64,57,62,65,52,75,74,71,42,82,88,70,96,68,92,50,90,94,54,81,84,75,84,127

Organism: NCBI:txid48587